Protein AF-A0A3B8LZX6-F1 (afdb_monomer_lite)

Secondary structure (DSSP, 8-state):
-EES--HHHHHHHHHH-S---EEPPTTSGGGPPPTT----HHHHTT--HHHHHHHHHHHHHHHHHH-STT-TT-PPP-EEEE-TTTHHHHHHHHHH-GGG-SEEEE--S-S-HHHHTTSGGG--S-PPTTHHHH--HHHHHHHTTTPEE-

pLDDT: mean 83.07, std 13.9, range [46.47, 97.31]

Foldseek 3Di:
DEEADPPVQVVVCVVVDVDDDYDDFACDDPNPDDPPDDPCVCVVVVRFSLNSSLVSVLVVLVVVQCPDVPDPDGGDADAYHYEQVCLSSRLSNLLVCVVSHPEYEREYNDPWVVVVVVPVVRDPGDDRPCCNVPDISVRSCVSSPRYHYD

Sequence (150 aa):
LVVGRSAKLISRALKECRKVVAVSPRGTGETKPGAGVLNNWGWFVGRPLAGQRAWDIARTAEWARSGSQERKRAEIPVKIYADRDHWEAALLAAAMKPELFSGGEIRLGVASWKDLLKKPEDVGPAAGPGVFEQLDVPHLSRMAGNVRVV

Structure (mmCIF, N/CA/C/O backbone):
data_AF-A0A3B8LZX6-F1
#
_entry.id   AF-A0A3B8LZX6-F1
#
loop_
_atom_site.group_PDB
_atom_site.id
_atom_site.type_symbol
_atom_site.label_atom_id
_atom_site.label_alt_id
_atom_site.label_comp_id
_atom_site.label_asym_id
_atom_site.label_entity_id
_atom_site.label_seq_id
_atom_site.pdbx_PDB_ins_code
_atom_site.Cartn_x
_atom_site.Cartn_y
_atom_site.Cartn_z
_atom_site.occupancy
_atom_site.B_iso_or_equiv
_atom_site.auth_seq_id
_atom_site.auth_comp_id
_atom_site.auth_asym_id
_atom_site.auth_atom_id
_atom_site.pdbx_PDB_model_num
ATOM 1 N N . LEU A 1 1 ? -5.683 3.430 7.392 1.00 94.56 1 LEU A N 1
ATOM 2 C CA . LEU A 1 1 ? -4.614 4.033 6.579 1.00 94.56 1 LEU A CA 1
ATOM 3 C C . LEU A 1 1 ? -5.015 3.933 5.114 1.00 94.56 1 LEU A C 1
ATOM 5 O O . LEU A 1 1 ? -5.343 2.841 4.671 1.00 94.56 1 LEU A O 1
ATOM 9 N N . VAL A 1 2 ? -5.041 5.047 4.392 1.00 95.94 2 VAL A N 1
ATOM 10 C CA . VAL A 1 2 ? -5.229 5.070 2.936 1.00 95.94 2 VAL A CA 1
ATOM 11 C C . VAL A 1 2 ? -3.903 5.490 2.318 1.00 95.94 2 VAL A C 1
ATOM 13 O O . VAL A 1 2 ? -3.364 6.526 2.696 1.00 95.94 2 VAL A O 1
ATOM 16 N N . VAL A 1 3 ? -3.358 4.686 1.413 1.00 94.00 3 VAL A N 1
ATOM 17 C CA . VAL A 1 3 ? -2.125 5.007 0.692 1.00 94.00 3 VAL A CA 1
ATOM 18 C C . VAL A 1 3 ? -2.499 5.777 -0.571 1.00 94.00 3 VAL A C 1
ATOM 20 O O . VAL A 1 3 ? -3.232 5.279 -1.422 1.00 94.00 3 VAL A O 1
ATOM 23 N N . GLY A 1 4 ? -2.026 7.013 -0.662 1.00 89.06 4 GLY A N 1
ATOM 24 C CA . GLY A 1 4 ? -2.433 8.006 -1.647 1.00 89.06 4 GLY A CA 1
ATOM 25 C C . GLY A 1 4 ? -3.574 8.901 -1.175 1.00 89.06 4 GLY A C 1
ATOM 26 O O . GLY A 1 4 ? -3.878 9.013 0.013 1.00 89.06 4 GLY A O 1
ATOM 27 N N . ARG A 1 5 ? -4.212 9.568 -2.144 1.00 85.31 5 ARG A N 1
ATOM 28 C CA . ARG A 1 5 ? -5.269 10.576 -1.921 1.00 85.31 5 ARG A CA 1
ATOM 29 C C . ARG A 1 5 ? -6.575 10.252 -2.654 1.00 85.31 5 ARG A C 1
ATOM 31 O O . ARG A 1 5 ? -7.349 11.145 -2.982 1.00 85.31 5 ARG A O 1
ATOM 38 N N . SER A 1 6 ? -6.824 8.971 -2.924 1.00 89.38 6 SER A N 1
ATOM 39 C CA . SER A 1 6 ? -8.033 8.506 -3.610 1.00 89.38 6 SER A CA 1
ATOM 40 C C . SER A 1 6 ? -9.278 8.817 -2.773 1.00 89.38 6 SER A C 1
ATOM 42 O O . SER A 1 6 ? -9.541 8.158 -1.764 1.00 89.38 6 SER A O 1
ATOM 44 N N . ALA A 1 7 ? -10.062 9.819 -3.191 1.00 90.25 7 ALA A N 1
ATOM 45 C CA . ALA A 1 7 ? -11.280 10.235 -2.491 1.00 90.25 7 ALA A CA 1
ATOM 46 C C . ALA A 1 7 ? -12.244 9.056 -2.290 1.00 90.25 7 ALA A C 1
ATOM 48 O O . ALA A 1 7 ? -12.795 8.875 -1.208 1.00 90.25 7 ALA A O 1
ATOM 49 N N . LYS A 1 8 ? -12.359 8.180 -3.296 1.00 92.44 8 LYS A N 1
ATOM 50 C CA . LYS A 1 8 ? -13.168 6.958 -3.230 1.00 92.44 8 LYS A CA 1
ATOM 51 C C . LYS A 1 8 ? -12.709 6.015 -2.114 1.00 92.44 8 LYS A C 1
ATOM 53 O O . LYS A 1 8 ? -13.550 5.494 -1.379 1.00 92.44 8 LYS A O 1
ATOM 58 N N . LEU A 1 9 ? -11.399 5.789 -1.975 1.00 92.19 9 LEU A N 1
ATOM 59 C CA . LEU A 1 9 ? -10.858 4.949 -0.902 1.00 92.19 9 LEU A CA 1
ATOM 60 C C . LEU A 1 9 ? -11.018 5.602 0.469 1.00 92.19 9 LEU A C 1
ATOM 62 O O . LEU A 1 9 ? -11.372 4.910 1.419 1.00 92.19 9 LEU A O 1
ATOM 66 N N . ILE A 1 10 ? -10.822 6.918 0.569 1.00 93.56 10 ILE A N 1
ATOM 67 C CA . ILE A 1 10 ? -11.036 7.671 1.811 1.00 93.56 10 ILE A CA 1
ATOM 68 C C . ILE A 1 10 ? -12.494 7.551 2.259 1.00 93.56 10 ILE A C 1
ATOM 70 O O . ILE A 1 10 ? -12.752 7.144 3.391 1.00 93.56 10 ILE A O 1
ATOM 74 N N . SER A 1 11 ? -13.452 7.818 1.366 1.00 93.81 11 SER A N 1
ATOM 75 C CA . SER A 1 11 ? -14.881 7.686 1.664 1.00 93.81 11 SER A CA 1
ATOM 76 C C . SER A 1 11 ? -15.256 6.264 2.066 1.00 93.81 11 SER A C 1
ATOM 78 O O . SER A 1 11 ? -16.065 6.082 2.970 1.00 93.81 11 SER A O 1
ATOM 80 N N . ARG A 1 12 ? -14.673 5.240 1.431 1.00 91.31 12 ARG A N 1
ATOM 81 C CA . ARG A 1 12 ? -14.891 3.846 1.831 1.00 91.31 12 ARG A CA 1
ATOM 82 C C . ARG A 1 12 ? -14.318 3.560 3.217 1.00 91.31 12 ARG A C 1
ATOM 84 O O . ARG A 1 12 ? -15.026 3.010 4.052 1.00 91.31 12 ARG A O 1
ATOM 91 N N . ALA A 1 13 ? -13.074 3.952 3.474 1.00 93.31 13 ALA A N 1
ATOM 92 C CA . ALA A 1 13 ? -12.421 3.730 4.757 1.00 93.31 13 ALA A CA 1
ATOM 93 C C . ALA A 1 13 ? -13.183 4.412 5.906 1.00 93.31 13 ALA A C 1
ATOM 95 O O . ALA A 1 13 ? -13.325 3.816 6.968 1.00 93.31 13 ALA A O 1
ATOM 96 N N . LEU A 1 14 ? -13.748 5.604 5.683 1.00 94.56 14 LEU A N 1
ATOM 97 C CA . LEU A 1 14 ? -14.581 6.309 6.668 1.00 94.56 14 LEU A CA 1
ATOM 98 C C . LEU A 1 14 ? -15.886 5.574 7.020 1.00 94.56 14 LEU A C 1
ATOM 100 O O . LEU A 1 14 ? -16.403 5.775 8.113 1.00 94.56 14 LEU A O 1
ATOM 104 N N . LYS A 1 15 ? -16.410 4.702 6.147 1.00 94.00 15 LYS A N 1
ATOM 105 C CA . LYS A 1 15 ? -17.590 3.873 6.466 1.00 94.00 15 LYS A CA 1
ATOM 106 C C . LYS A 1 15 ? -17.272 2.751 7.455 1.00 94.00 15 LYS A C 1
ATOM 108 O O . LYS A 1 15 ? -18.163 2.287 8.155 1.00 94.00 15 LYS A O 1
ATOM 113 N N . GLU A 1 16 ? -16.019 2.302 7.502 1.00 91.06 16 GLU A N 1
ATOM 114 C CA . GLU A 1 16 ? -15.588 1.148 8.300 1.00 91.06 16 GLU A CA 1
ATOM 115 C C . GLU A 1 16 ? -14.666 1.521 9.472 1.00 91.06 16 GLU A C 1
ATOM 117 O O . GLU A 1 16 ? -14.340 0.670 10.303 1.00 91.06 16 GLU A O 1
ATOM 122 N N . CYS A 1 17 ? -14.172 2.759 9.521 1.00 91.88 17 CYS A N 1
ATOM 123 C CA . CYS A 1 17 ? -13.153 3.202 10.467 1.00 91.88 17 CYS A CA 1
ATOM 124 C C . CYS A 1 17 ? -13.517 4.551 11.090 1.00 91.88 17 CYS A C 1
ATOM 126 O O . CYS A 1 17 ? -14.007 5.453 10.422 1.00 91.88 17 CYS A O 1
ATOM 128 N N . ARG A 1 18 ? -13.176 4.726 12.374 1.00 87.50 18 ARG A N 1
ATOM 129 C CA . ARG A 1 18 ? -13.423 5.982 13.108 1.00 87.50 18 ARG A CA 1
ATOM 130 C C . ARG A 1 18 ? -12.550 7.149 12.640 1.00 87.50 18 ARG A C 1
ATOM 132 O O . ARG A 1 18 ? -12.915 8.301 12.832 1.00 87.50 18 ARG A O 1
ATOM 139 N N . LYS A 1 19 ? -11.361 6.853 12.112 1.00 91.38 19 LYS A N 1
ATOM 140 C CA . LYS A 1 19 ? -10.378 7.835 11.643 1.00 91.38 19 LYS A CA 1
ATOM 141 C C . LYS A 1 19 ? -9.711 7.318 10.379 1.00 91.38 19 LYS A C 1
ATOM 143 O O . LYS A 1 19 ? -9.470 6.116 10.248 1.00 91.38 19 LYS A O 1
ATOM 148 N N . VAL A 1 20 ? -9.365 8.238 9.486 1.00 93.69 20 VAL A N 1
ATOM 149 C CA . VAL A 1 20 ? -8.585 7.947 8.285 1.00 93.69 20 VAL A CA 1
ATOM 150 C C . VAL A 1 20 ? -7.334 8.807 8.285 1.00 93.69 20 VAL A C 1
ATOM 152 O O . VAL A 1 20 ? -7.395 10.017 8.462 1.00 93.69 20 VAL A O 1
ATOM 155 N N . VAL A 1 21 ? -6.201 8.146 8.075 1.00 93.38 21 VAL A N 1
ATOM 156 C CA . VAL A 1 21 ? -4.909 8.775 7.808 1.00 93.38 21 VAL A CA 1
ATOM 157 C C . VAL A 1 21 ? -4.584 8.469 6.355 1.00 93.38 21 VAL A C 1
ATOM 159 O O . VAL A 1 21 ? -4.470 7.291 6.002 1.00 93.38 21 VAL A O 1
ATOM 162 N N . ALA A 1 22 ? -4.502 9.511 5.530 1.00 92.88 22 ALA A N 1
ATOM 163 C CA . ALA A 1 22 ? -4.052 9.420 4.148 1.00 92.88 22 ALA A CA 1
ATOM 164 C C . ALA A 1 22 ? -2.541 9.674 4.105 1.00 92.88 22 ALA A C 1
ATOM 166 O O . ALA A 1 22 ? -2.079 10.697 4.605 1.00 92.88 22 ALA A O 1
ATOM 167 N N . VAL A 1 23 ? -1.776 8.745 3.535 1.00 91.25 23 VAL A N 1
ATOM 168 C CA . VAL A 1 23 ? -0.316 8.845 3.428 1.00 91.25 23 VAL A CA 1
ATOM 169 C C . VAL A 1 23 ? 0.080 8.930 1.964 1.00 91.25 23 VAL A C 1
ATOM 171 O O . VAL A 1 23 ? -0.292 8.069 1.175 1.00 91.25 23 VAL A O 1
ATOM 174 N N . SER A 1 24 ? 0.839 9.955 1.583 1.00 88.75 24 SER A N 1
ATOM 175 C CA . SER A 1 24 ? 1.446 10.018 0.249 1.00 88.75 24 SER A CA 1
ATOM 176 C C . SER A 1 24 ? 2.827 9.366 0.319 1.00 88.75 24 SER A C 1
ATOM 178 O O . SER A 1 24 ? 3.670 9.865 1.065 1.00 88.75 24 SER A O 1
ATOM 180 N N . PRO A 1 25 ? 3.089 8.262 -0.406 1.00 85.19 25 PRO A N 1
ATOM 181 C CA . PRO A 1 25 ? 4.419 7.663 -0.428 1.00 85.19 25 PRO A CA 1
ATOM 182 C C . PRO A 1 25 ? 5.469 8.662 -0.920 1.00 85.19 25 PRO A C 1
ATOM 184 O O . PRO A 1 25 ? 5.177 9.486 -1.793 1.00 85.19 25 PRO A O 1
ATOM 187 N N . ARG A 1 26 ? 6.708 8.564 -0.426 1.00 86.88 26 ARG A N 1
ATOM 188 C CA . ARG A 1 26 ? 7.798 9.437 -0.883 1.00 86.88 26 ARG A CA 1
ATOM 189 C C . ARG A 1 26 ? 7.952 9.451 -2.409 1.00 86.88 26 ARG A C 1
ATOM 191 O O . ARG A 1 26 ? 7.757 8.437 -3.092 1.00 86.88 26 ARG A O 1
ATOM 198 N N . GLY A 1 27 ? 8.322 10.602 -2.960 1.00 82.81 27 GLY A N 1
ATOM 199 C CA . GLY A 1 27 ? 8.397 10.805 -4.406 1.00 82.81 27 GLY A CA 1
ATOM 200 C C . GLY A 1 27 ? 7.028 10.985 -5.069 1.00 82.81 27 GLY A C 1
ATOM 201 O O . GLY A 1 27 ? 6.930 10.851 -6.286 1.00 82.81 27 GLY A O 1
ATOM 202 N N . THR A 1 28 ? 5.971 11.244 -4.293 1.00 83.06 28 THR A N 1
ATOM 203 C CA . THR A 1 28 ? 4.617 11.531 -4.793 1.00 83.06 28 THR A CA 1
ATOM 204 C C . THR A 1 28 ? 4.029 12.750 -4.082 1.00 83.06 28 THR A C 1
ATOM 206 O O . THR A 1 28 ? 4.461 13.109 -2.982 1.00 83.06 28 THR A O 1
ATOM 209 N N . GLY A 1 29 ? 3.041 13.397 -4.711 1.00 84.19 29 GLY A N 1
ATOM 210 C CA . GLY A 1 29 ? 2.381 14.578 -4.150 1.00 84.19 29 GLY A CA 1
ATOM 211 C C . GLY A 1 29 ? 3.377 15.691 -3.817 1.00 84.19 29 GLY A C 1
ATOM 212 O O . GLY A 1 29 ? 4.146 16.101 -4.679 1.00 84.19 29 GLY A O 1
ATOM 213 N N . GLU A 1 30 ? 3.369 16.136 -2.562 1.00 82.62 30 GLU A N 1
ATOM 214 C CA . GLU A 1 30 ? 4.261 17.177 -2.028 1.00 82.62 30 GLU A CA 1
ATOM 215 C C . GLU A 1 30 ? 5.748 16.793 -2.079 1.00 82.62 30 GLU A C 1
ATOM 217 O O . GLU A 1 30 ? 6.608 17.650 -2.231 1.00 82.62 30 GLU A O 1
ATOM 222 N N . THR A 1 31 ? 6.062 15.495 -2.022 1.00 82.94 31 THR A N 1
ATOM 223 C CA . THR A 1 31 ? 7.450 14.994 -2.059 1.00 82.94 31 THR A CA 1
ATOM 224 C C . THR A 1 31 ? 7.903 14.603 -3.465 1.00 82.94 31 THR A C 1
ATOM 226 O O . THR A 1 31 ? 8.927 13.934 -3.628 1.00 82.94 31 THR A O 1
ATOM 229 N N . LYS A 1 32 ? 7.120 14.943 -4.496 1.00 83.50 32 LYS A N 1
ATOM 230 C CA . LYS A 1 32 ? 7.461 14.622 -5.882 1.00 83.50 32 LYS A CA 1
ATOM 231 C C . LYS A 1 32 ? 8.702 15.430 -6.297 1.00 83.50 32 LYS A C 1
ATOM 233 O O . LYS A 1 32 ? 8.693 16.650 -6.147 1.00 83.50 32 LYS A O 1
ATOM 238 N N . PRO A 1 33 ? 9.752 14.784 -6.833 1.00 76.31 33 PRO A N 1
ATOM 239 C CA . PRO A 1 33 ? 10.914 15.508 -7.327 1.00 76.31 33 PRO A CA 1
ATOM 240 C C . PRO A 1 33 ? 10.539 16.417 -8.506 1.00 76.31 33 PRO A C 1
ATOM 242 O O . PRO A 1 33 ? 9.594 16.136 -9.252 1.00 76.31 33 PRO A O 1
ATOM 245 N N . GLY A 1 34 ? 11.304 17.498 -8.679 1.00 77.38 34 GLY A N 1
ATOM 246 C CA . GLY A 1 34 ? 11.197 18.371 -9.846 1.00 77.38 34 GLY A CA 1
ATOM 247 C C . GLY A 1 34 ? 11.460 17.620 -11.156 1.00 77.38 34 GLY A C 1
ATOM 248 O O . GLY A 1 34 ? 12.085 16.555 -11.171 1.00 77.38 34 GLY A O 1
ATOM 249 N N . ALA A 1 35 ? 10.974 18.174 -12.268 1.00 71.62 35 ALA A N 1
ATOM 250 C CA . ALA A 1 35 ? 11.212 17.602 -13.590 1.00 71.62 35 ALA A CA 1
ATOM 251 C C . ALA A 1 35 ? 12.723 17.476 -13.868 1.00 71.62 35 ALA A C 1
ATOM 253 O O . ALA A 1 35 ? 13.489 18.386 -13.566 1.00 71.62 35 ALA A O 1
ATOM 254 N N . GLY A 1 36 ? 13.149 16.337 -14.425 1.00 61.59 36 GLY A N 1
ATOM 255 C CA . GLY A 1 36 ? 14.554 16.073 -14.764 1.00 61.59 36 GLY A CA 1
ATOM 256 C C . GLY A 1 36 ? 15.436 15.561 -13.617 1.00 61.59 36 GLY A C 1
ATOM 257 O O . GLY A 1 36 ? 16.599 15.244 -13.853 1.00 61.59 36 GLY A O 1
ATOM 258 N N . VAL A 1 37 ? 14.916 15.422 -12.391 1.00 66.06 37 VAL A N 1
ATOM 259 C CA . VAL A 1 37 ? 15.684 14.867 -11.264 1.00 66.06 37 VAL A CA 1
ATOM 260 C C . VAL A 1 37 ? 15.581 13.339 -11.244 1.00 66.06 37 VAL A C 1
ATOM 262 O O . VAL A 1 37 ? 14.508 12.773 -11.024 1.00 66.06 37 VAL A O 1
ATOM 265 N N . LEU A 1 38 ? 16.715 12.657 -11.431 1.00 58.25 38 LEU A N 1
ATOM 266 C CA . LEU A 1 38 ? 16.818 11.200 -11.300 1.00 58.25 38 LEU A CA 1
ATOM 267 C C . LEU A 1 38 ? 16.667 10.781 -9.829 1.00 58.25 38 LEU A C 1
ATOM 269 O O . LEU A 1 38 ? 17.533 11.048 -8.997 1.00 58.25 38 LEU A O 1
ATOM 273 N N . ASN A 1 39 ? 15.585 10.073 -9.501 1.00 64.12 39 ASN A N 1
ATOM 274 C CA . ASN A 1 39 ? 15.282 9.627 -8.135 1.00 64.12 39 ASN A CA 1
ATOM 275 C C . ASN A 1 39 ? 15.837 8.218 -7.829 1.00 64.12 39 ASN A C 1
ATOM 277 O O . ASN A 1 39 ? 15.148 7.374 -7.258 1.00 64.12 39 ASN A O 1
ATOM 281 N N . ASN A 1 40 ? 17.085 7.962 -8.240 1.00 71.12 40 ASN A N 1
ATOM 282 C CA . ASN A 1 40 ? 17.718 6.635 -8.179 1.00 71.12 40 ASN A CA 1
ATOM 283 C C . ASN A 1 40 ? 18.812 6.521 -7.108 1.00 71.12 40 ASN A C 1
ATOM 285 O O . ASN A 1 40 ? 19.348 5.437 -6.895 1.00 71.12 40 ASN A O 1
ATOM 289 N N . TRP A 1 41 ? 19.114 7.606 -6.386 1.00 73.50 41 TRP A N 1
ATOM 290 C CA . TRP A 1 41 ? 20.117 7.606 -5.314 1.00 73.50 41 TRP A CA 1
ATOM 291 C C . TRP A 1 41 ? 19.887 6.510 -4.281 1.00 73.50 41 TRP A C 1
ATOM 293 O O . TRP A 1 41 ? 20.829 5.826 -3.896 1.00 73.50 41 TRP A O 1
ATOM 303 N N . GLY A 1 42 ? 18.627 6.294 -3.893 1.00 76.81 42 GLY A N 1
ATOM 304 C CA . GLY A 1 42 ? 18.251 5.207 -2.996 1.00 76.81 42 GLY A CA 1
ATOM 305 C C . GLY A 1 42 ? 18.718 3.843 -3.499 1.00 76.81 42 GLY A C 1
ATOM 306 O O . GLY A 1 42 ? 19.263 3.064 -2.727 1.00 76.81 42 GLY A O 1
ATOM 307 N N . TRP A 1 43 ? 18.566 3.571 -4.794 1.00 78.06 43 TRP A N 1
ATOM 308 C CA . TRP A 1 43 ? 18.999 2.308 -5.386 1.00 78.06 43 TRP A CA 1
ATOM 309 C C . TRP A 1 43 ? 20.518 2.127 -5.298 1.00 78.06 43 TRP A C 1
ATOM 311 O O . TRP A 1 43 ? 20.967 1.078 -4.844 1.00 78.06 43 TRP A O 1
ATOM 321 N N . PHE A 1 44 ? 21.302 3.165 -5.617 1.00 78.19 44 PHE A N 1
ATOM 322 C CA . PHE A 1 44 ? 22.770 3.104 -5.546 1.00 78.19 44 PHE A CA 1
ATOM 323 C C . PHE A 1 44 ? 23.305 2.814 -4.138 1.00 78.19 44 PHE A C 1
ATOM 325 O O . PHE A 1 44 ? 24.358 2.201 -4.001 1.00 78.19 44 PHE A O 1
ATOM 332 N N . VAL A 1 45 ? 22.574 3.204 -3.091 1.00 82.12 45 VAL A N 1
ATOM 333 C CA . VAL A 1 45 ? 22.939 2.923 -1.690 1.00 82.12 45 VAL A CA 1
ATOM 334 C C . VAL A 1 45 ? 22.237 1.683 -1.116 1.00 82.12 45 VAL A C 1
ATOM 336 O O . VAL A 1 45 ? 22.149 1.526 0.103 1.00 82.12 45 VAL A O 1
ATOM 339 N N . GLY A 1 46 ? 21.687 0.812 -1.970 1.00 81.88 46 GLY A N 1
ATOM 340 C CA . GLY A 1 46 ? 21.037 -0.438 -1.554 1.00 81.88 46 GLY A CA 1
ATOM 341 C C . GLY A 1 46 ? 19.667 -0.259 -0.887 1.00 81.88 46 GLY A C 1
ATOM 342 O O . GLY A 1 46 ? 19.189 -1.146 -0.186 1.00 81.88 46 GLY A O 1
ATOM 343 N N . ARG A 1 47 ? 19.017 0.892 -1.076 1.00 83.25 47 ARG A N 1
ATOM 344 C CA . ARG A 1 47 ? 17.696 1.234 -0.527 1.00 83.25 47 ARG A CA 1
ATOM 345 C C . ARG A 1 47 ? 16.740 1.607 -1.664 1.00 83.25 47 ARG A C 1
ATOM 347 O O . ARG A 1 47 ? 16.464 2.791 -1.854 1.00 83.25 47 ARG A O 1
ATOM 354 N N . PRO A 1 48 ? 16.225 0.652 -2.451 1.00 81.88 48 PRO A N 1
ATOM 355 C CA . PRO A 1 48 ? 15.344 0.962 -3.577 1.00 81.88 48 PRO A CA 1
ATOM 356 C C . PRO A 1 48 ? 14.077 1.709 -3.130 1.00 81.88 48 PRO A C 1
ATOM 358 O O . PRO A 1 48 ? 13.571 1.515 -2.021 1.00 81.88 48 PRO A O 1
ATOM 361 N N . LEU A 1 49 ? 13.549 2.564 -4.012 1.00 81.62 49 LEU A N 1
ATOM 362 C CA . LEU A 1 49 ? 12.418 3.451 -3.718 1.00 81.62 49 LEU A CA 1
ATOM 363 C C . LEU A 1 49 ? 11.176 2.687 -3.233 1.00 81.62 49 LEU A C 1
ATOM 365 O O . LEU A 1 49 ? 10.513 3.141 -2.301 1.00 81.62 49 LEU A O 1
ATOM 369 N N . ALA A 1 50 ? 10.888 1.523 -3.820 1.00 81.25 50 ALA A N 1
ATOM 370 C CA . ALA A 1 50 ? 9.770 0.668 -3.423 1.00 81.25 50 ALA A CA 1
ATOM 371 C C . ALA A 1 50 ? 9.856 0.251 -1.941 1.00 81.25 50 ALA A C 1
ATOM 373 O O . ALA A 1 50 ? 8.897 0.429 -1.188 1.00 81.25 50 ALA A O 1
ATOM 374 N N . GLY A 1 51 ? 11.036 -0.194 -1.491 1.00 85.31 51 GLY A N 1
ATOM 375 C CA . GLY A 1 51 ? 11.279 -0.550 -0.090 1.00 85.31 51 GLY A CA 1
ATOM 376 C C . GLY A 1 51 ? 11.174 0.652 0.851 1.00 85.31 51 GLY A C 1
ATOM 377 O O . GLY A 1 51 ? 10.579 0.558 1.922 1.00 85.31 51 GLY A O 1
ATOM 378 N N . GLN A 1 52 ? 11.675 1.818 0.433 1.00 88.50 52 GLN A N 1
ATOM 379 C CA . GLN A 1 52 ? 11.542 3.042 1.224 1.00 88.50 52 GLN A CA 1
ATOM 380 C C . GLN A 1 52 ? 10.074 3.487 1.381 1.00 88.50 52 GLN A C 1
ATOM 382 O O . GLN A 1 52 ? 9.660 3.868 2.472 1.00 88.50 52 GLN A O 1
ATOM 387 N N . ARG A 1 53 ? 9.268 3.408 0.313 1.00 90.00 53 ARG A N 1
ATOM 388 C CA . ARG A 1 53 ? 7.829 3.722 0.354 1.00 90.00 53 ARG A CA 1
ATOM 389 C C . ARG A 1 53 ? 7.055 2.755 1.249 1.00 90.00 53 ARG A C 1
ATOM 391 O O . ARG A 1 53 ? 6.196 3.189 2.012 1.00 90.00 53 ARG A O 1
ATOM 398 N N . ALA A 1 54 ? 7.370 1.462 1.178 1.00 92.19 54 ALA A N 1
ATOM 399 C CA . ALA A 1 54 ? 6.796 0.456 2.067 1.00 92.19 54 ALA A CA 1
ATOM 400 C C . ALA A 1 54 ? 7.123 0.754 3.541 1.00 92.19 54 ALA A C 1
ATOM 402 O O . ALA A 1 54 ? 6.256 0.660 4.413 1.00 92.19 54 ALA A O 1
ATOM 403 N N . TRP A 1 55 ? 8.357 1.187 3.812 1.00 92.88 55 TRP A N 1
ATOM 404 C CA . TRP A 1 55 ? 8.789 1.587 5.148 1.00 92.88 55 TRP A CA 1
ATOM 405 C C . TRP A 1 55 ? 8.024 2.803 5.683 1.00 92.88 55 TRP A C 1
ATOM 407 O O . TRP A 1 55 ? 7.602 2.789 6.838 1.00 92.88 55 TRP A O 1
ATOM 417 N N . ASP A 1 56 ? 7.782 3.824 4.854 1.00 92.94 56 ASP A N 1
ATOM 418 C CA . ASP A 1 56 ? 6.980 4.996 5.245 1.00 92.94 56 ASP A CA 1
ATOM 419 C C . ASP A 1 56 ? 5.563 4.597 5.674 1.00 92.94 56 ASP A C 1
ATOM 421 O O . ASP A 1 56 ? 5.045 5.061 6.695 1.00 92.94 56 ASP A O 1
ATOM 425 N N . ILE A 1 57 ? 4.940 3.694 4.913 1.00 95.56 57 ILE A N 1
ATOM 426 C CA . ILE A 1 57 ? 3.596 3.175 5.185 1.00 95.56 57 ILE A CA 1
ATOM 427 C C . ILE A 1 57 ? 3.577 2.400 6.506 1.00 95.56 57 ILE A C 1
ATOM 429 O O . ILE A 1 57 ? 2.715 2.654 7.349 1.00 95.56 57 ILE A O 1
ATOM 433 N N . ALA A 1 58 ? 4.542 1.500 6.715 1.00 95.38 58 ALA A N 1
ATOM 434 C CA . ALA A 1 58 ? 4.660 0.725 7.946 1.00 95.38 58 ALA A CA 1
ATOM 435 C C . ALA A 1 58 ? 4.893 1.625 9.171 1.00 95.38 58 ALA A C 1
ATOM 437 O O . ALA A 1 58 ? 4.200 1.483 10.177 1.00 95.38 58 ALA A O 1
ATOM 438 N N . ARG A 1 59 ? 5.786 2.620 9.075 1.00 94.44 59 ARG A N 1
ATOM 439 C CA . ARG A 1 59 ? 6.009 3.605 10.148 1.00 94.44 59 ARG A CA 1
ATOM 440 C C . ARG A 1 59 ? 4.770 4.439 10.450 1.00 94.44 59 ARG A C 1
ATOM 442 O O . ARG A 1 59 ? 4.468 4.686 11.615 1.00 94.44 59 ARG A O 1
ATOM 449 N N . THR A 1 60 ? 4.016 4.831 9.425 1.00 93.88 60 THR A N 1
ATOM 450 C CA . THR A 1 60 ? 2.751 5.552 9.626 1.00 93.88 60 THR A CA 1
ATOM 451 C C . THR A 1 60 ? 1.715 4.666 10.323 1.00 93.88 60 THR A C 1
ATOM 453 O O . THR A 1 60 ? 0.966 5.145 11.172 1.00 93.88 60 THR A O 1
ATOM 456 N N . ALA A 1 61 ? 1.675 3.368 10.003 1.00 94.19 61 ALA A N 1
ATOM 457 C CA . ALA A 1 61 ? 0.808 2.413 10.685 1.00 94.19 61 ALA A CA 1
ATOM 458 C C . ALA A 1 61 ? 1.222 2.206 12.151 1.00 94.19 61 ALA A C 1
ATOM 460 O O . ALA A 1 61 ? 0.357 2.255 13.017 1.00 94.19 61 ALA A O 1
ATOM 461 N N . GLU A 1 62 ? 2.517 2.059 12.450 1.00 93.00 62 GLU A N 1
ATOM 462 C CA . GLU A 1 62 ? 3.035 1.998 13.828 1.00 93.00 62 GLU A CA 1
ATOM 463 C C . GLU A 1 62 ? 2.634 3.233 14.642 1.00 93.00 62 GLU A C 1
ATOM 465 O O . GLU A 1 62 ? 2.100 3.102 15.743 1.00 93.00 62 GLU A O 1
ATOM 470 N N . TRP A 1 63 ? 2.821 4.427 14.075 1.00 90.69 63 TRP A N 1
ATOM 471 C CA . TRP A 1 63 ? 2.398 5.682 14.697 1.00 90.69 63 TRP A CA 1
ATOM 472 C C . TRP A 1 63 ? 0.878 5.741 14.914 1.00 90.69 63 TRP A C 1
ATOM 474 O O . TRP A 1 63 ? 0.404 6.176 15.961 1.00 90.69 63 TRP A O 1
ATOM 484 N N . ALA A 1 64 ? 0.091 5.261 13.949 1.00 89.62 64 ALA A N 1
ATOM 485 C CA . ALA A 1 64 ? -1.360 5.205 14.090 1.00 89.62 64 ALA A CA 1
ATOM 486 C C . ALA A 1 64 ? -1.810 4.194 15.164 1.00 89.62 64 ALA A C 1
ATOM 488 O O . ALA A 1 64 ? -2.814 4.440 15.836 1.00 89.62 64 ALA A O 1
ATOM 489 N N . ARG A 1 65 ? -1.082 3.079 15.336 1.00 87.19 65 ARG A N 1
ATOM 490 C CA . ARG A 1 65 ? -1.345 2.052 16.361 1.00 87.19 65 ARG A CA 1
ATOM 491 C C . ARG A 1 65 ? -1.027 2.534 17.768 1.00 87.19 65 ARG A C 1
ATOM 493 O O . ARG A 1 65 ? -1.785 2.211 18.683 1.00 87.19 65 ARG A O 1
ATOM 500 N N . SER A 1 66 ? 0.076 3.269 17.937 1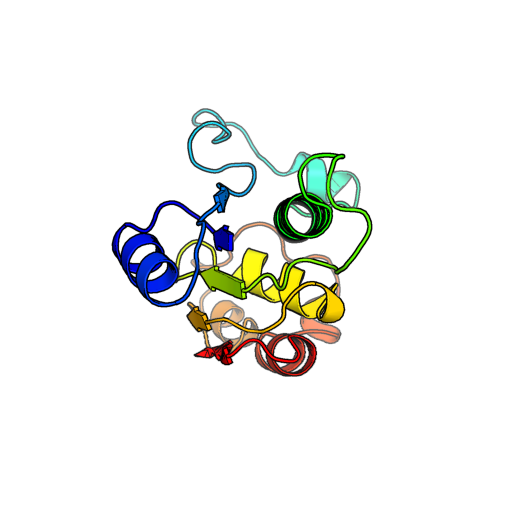.00 81.75 66 SER A N 1
ATOM 501 C CA . SER A 1 66 ? 0.538 3.720 19.254 1.00 81.75 66 SER A CA 1
ATOM 502 C C . SER A 1 66 ? -0.382 4.768 19.880 1.00 81.75 66 SER A C 1
ATOM 504 O O . SER A 1 66 ? -0.419 4.881 21.103 1.00 81.75 66 SER A O 1
ATOM 506 N N . GLY A 1 67 ? -1.177 5.471 19.065 1.00 66.81 67 GLY A N 1
ATOM 507 C CA . GLY A 1 67 ? -2.075 6.524 19.526 1.00 66.81 67 GLY A CA 1
ATOM 508 C C . GLY A 1 67 ? -1.313 7.708 20.133 1.00 66.81 67 GLY A C 1
ATOM 509 O O . GLY A 1 67 ? -0.156 7.613 20.536 1.00 66.81 67 GLY A O 1
ATOM 510 N N . SER A 1 68 ? -1.958 8.871 20.214 1.00 54.81 68 SER A N 1
ATOM 511 C CA . SER A 1 68 ? -1.456 9.952 21.068 1.00 54.81 68 SER A CA 1
ATOM 512 C C . SER A 1 68 ? -1.219 9.394 22.478 1.00 54.81 68 SER A C 1
ATOM 514 O O . SER A 1 68 ? -2.041 8.610 22.949 1.00 54.81 68 SER A O 1
ATOM 516 N N . GLN A 1 69 ? -0.107 9.779 23.114 1.00 54.28 69 GLN A N 1
ATOM 517 C CA . GLN A 1 69 ? 0.516 9.227 24.338 1.00 54.28 69 GLN A CA 1
ATOM 518 C C . GLN A 1 69 ? -0.399 8.853 25.538 1.00 54.28 69 GLN A C 1
ATOM 520 O O . GLN A 1 69 ? 0.075 8.280 26.515 1.00 54.28 69 GLN A O 1
ATOM 525 N N . GLU A 1 70 ? -1.698 9.136 25.497 1.00 54.66 70 GLU A N 1
ATOM 526 C CA . GLU A 1 70 ? -2.654 9.014 26.598 1.00 54.66 70 GLU A CA 1
ATOM 527 C C . GLU A 1 70 ? -3.323 7.635 26.761 1.00 54.66 70 GLU A C 1
ATOM 529 O O . GLU A 1 70 ? -3.929 7.384 27.801 1.00 54.66 70 GLU A O 1
ATOM 534 N N . ARG A 1 71 ? -3.249 6.703 25.797 1.00 51.03 71 ARG A N 1
ATOM 535 C CA . ARG A 1 71 ? -4.000 5.425 25.882 1.00 51.03 71 ARG A CA 1
ATOM 536 C C . ARG A 1 71 ? -3.113 4.184 25.987 1.00 51.03 71 ARG A C 1
ATOM 538 O O . ARG A 1 71 ? -2.961 3.418 25.048 1.00 51.03 71 ARG A O 1
ATOM 545 N N . LYS A 1 72 ? -2.633 3.916 27.203 1.00 53.78 72 LYS A N 1
ATOM 546 C CA . LYS A 1 72 ? -1.848 2.730 27.609 1.00 53.78 72 LYS A CA 1
ATOM 547 C C . LYS A 1 72 ? -2.566 1.356 27.561 1.00 53.78 72 LYS A C 1
ATOM 549 O O . LYS A 1 72 ? -2.099 0.445 28.236 1.00 53.78 72 LYS A O 1
ATOM 554 N N . ARG A 1 73 ? -3.700 1.147 26.867 1.00 54.66 73 ARG A N 1
ATOM 555 C CA . ARG A 1 73 ? -4.523 -0.068 27.132 1.00 54.66 73 ARG A CA 1
ATOM 556 C C . ARG A 1 73 ? -5.035 -0.950 25.990 1.00 54.66 73 ARG A C 1
ATOM 558 O O . ARG A 1 73 ? -5.564 -2.005 26.303 1.00 54.66 73 ARG A O 1
ATOM 565 N 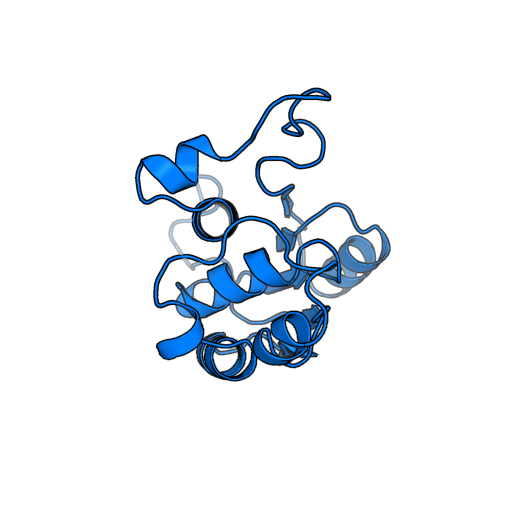N . ALA A 1 74 ? -4.833 -0.630 24.718 1.00 62.97 74 ALA A N 1
ATOM 566 C CA . ALA A 1 74 ? -5.001 -1.602 23.627 1.00 62.97 74 ALA A CA 1
ATOM 567 C C . ALA A 1 74 ? -4.403 -1.017 22.348 1.00 62.97 74 ALA A C 1
ATOM 569 O O . ALA A 1 74 ? -4.646 0.154 22.052 1.00 62.97 74 ALA A O 1
ATOM 570 N N . GLU A 1 75 ? -3.643 -1.809 21.591 1.00 73.12 75 GLU A N 1
ATOM 571 C CA . GLU A 1 75 ? -3.160 -1.382 20.277 1.00 73.12 75 GLU A CA 1
ATOM 572 C C . GLU A 1 75 ? -4.351 -1.093 19.357 1.00 73.12 75 GLU A C 1
ATOM 574 O O . GLU A 1 75 ? -5.280 -1.896 19.244 1.00 73.12 75 GLU A O 1
ATOM 579 N N . ILE A 1 76 ? -4.346 0.071 18.705 1.00 86.00 76 ILE A N 1
ATOM 580 C CA . ILE A 1 76 ? -5.444 0.463 17.818 1.00 86.00 76 ILE A CA 1
ATOM 581 C C . ILE A 1 76 ? -5.377 -0.413 16.558 1.00 86.00 76 ILE A C 1
ATOM 583 O O . ILE A 1 76 ? -4.354 -0.387 15.874 1.00 86.00 76 ILE A O 1
ATOM 587 N N . PRO A 1 77 ? -6.438 -1.158 16.190 1.00 91.19 77 PRO A N 1
ATOM 588 C CA . PRO A 1 77 ? -6.430 -1.935 14.959 1.00 91.19 77 PRO A CA 1
ATOM 589 C C . PRO A 1 77 ? -6.371 -0.997 13.749 1.00 91.19 77 PRO A C 1
ATOM 591 O O . PRO A 1 77 ? -7.215 -0.112 13.579 1.00 91.19 77 PRO A O 1
ATOM 594 N N . VAL A 1 78 ? -5.370 -1.193 12.890 1.00 94.38 78 VAL A N 1
ATOM 595 C CA . VAL A 1 78 ? -5.191 -0.415 11.658 1.00 94.38 78 VAL A CA 1
ATOM 596 C C . VAL A 1 78 ? -5.612 -1.262 10.463 1.00 94.38 78 VAL A C 1
ATOM 598 O O . VAL A 1 78 ? -5.199 -2.411 10.334 1.00 94.38 78 VAL A O 1
ATOM 601 N N . LYS A 1 79 ? -6.442 -0.700 9.580 1.00 96.75 79 LYS A N 1
ATOM 602 C CA . LYS A 1 79 ? -6.721 -1.255 8.245 1.00 96.75 79 LYS A CA 1
ATOM 603 C C . LYS A 1 79 ? -5.937 -0.492 7.176 1.00 96.75 79 LYS A C 1
ATOM 605 O O . LYS A 1 79 ? -5.774 0.724 7.321 1.00 96.75 79 LYS A O 1
ATOM 610 N N . ILE A 1 80 ? -5.500 -1.155 6.107 1.00 97.31 80 ILE A N 1
ATOM 611 C CA . ILE A 1 80 ? -4.809 -0.532 4.962 1.00 97.31 80 ILE A CA 1
ATOM 612 C C . ILE A 1 80 ? -5.674 -0.544 3.698 1.00 97.31 80 ILE A C 1
ATOM 614 O O . ILE A 1 80 ? -6.312 -1.540 3.379 1.00 97.31 80 ILE A O 1
ATOM 618 N N . TYR A 1 81 ? -5.694 0.572 2.972 1.00 96.81 81 TYR A N 1
ATOM 619 C CA . TYR A 1 81 ? -6.387 0.695 1.693 1.00 96.81 81 TYR A CA 1
ATOM 620 C C . TYR A 1 81 ? -5.476 1.326 0.651 1.00 96.81 81 TYR A C 1
ATOM 622 O O . TYR A 1 81 ? -4.891 2.376 0.916 1.00 96.81 81 TYR A O 1
ATOM 630 N N . ALA A 1 82 ? -5.382 0.721 -0.528 1.00 95.69 82 ALA A N 1
ATOM 631 C CA . ALA A 1 82 ? -4.607 1.256 -1.644 1.00 95.69 82 ALA A CA 1
ATOM 632 C C . ALA A 1 82 ? -5.217 0.851 -2.989 1.00 95.69 82 ALA A C 1
ATOM 634 O O . ALA A 1 82 ? -5.880 -0.183 -3.099 1.00 95.69 82 ALA A O 1
ATOM 635 N N . ASP A 1 83 ? -4.986 1.671 -4.009 1.00 89.88 83 ASP A N 1
ATOM 636 C CA . ASP A 1 83 ? -5.352 1.396 -5.395 1.00 89.88 83 ASP A CA 1
ATOM 637 C C . ASP A 1 83 ? -4.155 1.560 -6.343 1.00 89.88 83 ASP A C 1
ATOM 639 O O . ASP A 1 83 ? -3.021 1.778 -5.914 1.00 89.88 83 ASP A O 1
ATOM 643 N N . ARG A 1 84 ? -4.444 1.378 -7.636 1.00 77.06 84 ARG A N 1
ATOM 644 C CA . ARG A 1 84 ? -3.549 1.255 -8.798 1.00 77.06 84 ARG A CA 1
ATOM 645 C C . ARG A 1 84 ? -2.239 2.047 -8.772 1.00 77.06 84 ARG A C 1
ATOM 647 O O . ARG A 1 84 ? -1.242 1.534 -9.260 1.00 77.06 84 ARG A O 1
ATOM 654 N N . ASP A 1 85 ? -2.203 3.248 -8.213 1.00 79.31 85 ASP A N 1
ATOM 655 C CA . ASP A 1 85 ? -0.986 4.071 -8.261 1.00 79.31 85 ASP A CA 1
ATOM 656 C C . ASP A 1 85 ? -0.023 3.780 -7.099 1.00 79.31 85 ASP A C 1
ATOM 658 O O . ASP A 1 85 ? 1.153 4.155 -7.125 1.00 79.31 85 ASP A O 1
ATOM 662 N N . HIS A 1 86 ? -0.512 3.117 -6.049 1.00 87.88 86 HIS A N 1
ATOM 663 C CA . HIS A 1 86 ? 0.226 2.899 -4.805 1.00 87.88 86 HIS A CA 1
ATOM 664 C C . HIS A 1 86 ? 0.109 1.477 -4.244 1.00 87.88 86 HIS A C 1
ATOM 666 O O . HIS A 1 86 ? 0.600 1.218 -3.141 1.00 87.88 86 HIS A O 1
ATOM 672 N N . TRP A 1 87 ? -0.513 0.555 -4.983 1.00 90.75 87 TRP A N 1
ATOM 673 C CA . TRP A 1 87 ? -0.693 -0.835 -4.557 1.00 90.75 87 TRP A CA 1
ATOM 674 C C . TRP A 1 87 ? 0.633 -1.511 -4.221 1.00 90.75 87 TRP A C 1
ATOM 676 O O . TRP A 1 87 ? 0.698 -2.236 -3.238 1.00 90.75 87 TRP A O 1
ATOM 686 N N . GLU A 1 88 ? 1.692 -1.236 -4.985 1.00 89.38 88 GLU A N 1
ATOM 687 C CA . GLU A 1 88 ? 2.988 -1.896 -4.829 1.00 89.38 88 GLU A CA 1
ATOM 688 C C . GLU A 1 88 ? 3.596 -1.594 -3.455 1.00 89.38 88 GLU A C 1
ATOM 690 O O . GLU A 1 88 ? 3.933 -2.497 -2.691 1.00 89.38 88 GLU A O 1
ATOM 695 N N . ALA A 1 89 ? 3.650 -0.310 -3.092 1.00 90.06 89 ALA A N 1
ATOM 696 C CA . ALA A 1 89 ? 4.167 0.130 -1.803 1.00 90.06 89 ALA A CA 1
ATOM 697 C C . ALA A 1 89 ? 3.302 -0.372 -0.637 1.00 90.06 89 ALA A C 1
ATOM 699 O O .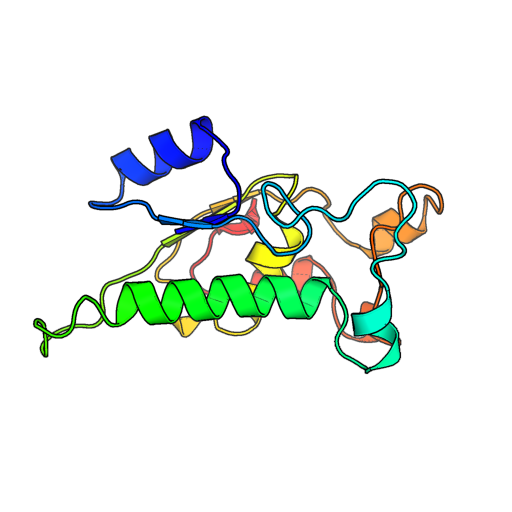 ALA A 1 89 ? 3.830 -0.770 0.400 1.00 90.06 89 ALA A O 1
ATOM 700 N N . ALA A 1 90 ? 1.976 -0.368 -0.806 1.00 94.88 90 ALA A N 1
ATOM 701 C CA . ALA A 1 90 ? 1.048 -0.869 0.201 1.00 94.88 90 ALA A CA 1
ATOM 702 C C . ALA A 1 90 ? 1.192 -2.381 0.414 1.00 94.88 90 ALA A C 1
ATOM 704 O O . ALA A 1 90 ? 1.204 -2.838 1.556 1.00 94.88 90 ALA A O 1
ATOM 705 N N . LEU A 1 91 ? 1.330 -3.144 -0.673 1.00 94.81 91 LEU A N 1
ATOM 706 C CA . LEU A 1 91 ? 1.481 -4.594 -0.641 1.00 94.81 91 LEU A CA 1
ATOM 707 C C . LEU A 1 91 ? 2.810 -4.983 0.001 1.00 94.81 91 LEU A C 1
ATOM 709 O O . LEU A 1 91 ? 2.830 -5.839 0.879 1.00 94.81 91 LEU A O 1
ATOM 713 N N . LEU A 1 92 ? 3.902 -4.313 -0.374 1.00 93.06 92 LEU A N 1
ATOM 714 C CA . LEU A 1 92 ? 5.208 -4.505 0.254 1.00 93.06 92 LEU A CA 1
ATOM 715 C C . LEU A 1 92 ? 5.170 -4.186 1.751 1.00 93.06 92 LEU A C 1
ATOM 717 O O . LEU A 1 92 ? 5.717 -4.945 2.542 1.00 93.06 92 LEU A O 1
ATOM 721 N N . ALA A 1 93 ? 4.500 -3.106 2.163 1.00 95.44 93 ALA A N 1
ATOM 722 C CA . ALA A 1 93 ? 4.361 -2.774 3.580 1.00 95.44 93 ALA A CA 1
ATOM 723 C C . ALA A 1 93 ? 3.572 -3.847 4.345 1.00 95.44 93 ALA A C 1
ATOM 725 O O . ALA A 1 93 ? 3.996 -4.268 5.421 1.00 95.44 93 ALA A O 1
ATOM 726 N N . ALA A 1 94 ? 2.450 -4.302 3.777 1.00 96.94 94 ALA A N 1
ATOM 727 C CA . ALA A 1 94 ? 1.609 -5.339 4.366 1.00 96.94 94 ALA A CA 1
ATOM 728 C C . ALA A 1 94 ? 2.321 -6.696 4.441 1.00 96.94 94 ALA A C 1
ATOM 730 O O . ALA A 1 94 ? 2.184 -7.390 5.438 1.00 96.94 94 ALA A O 1
ATOM 731 N N . ALA A 1 95 ? 3.113 -7.055 3.430 1.00 95.06 95 ALA A N 1
ATOM 732 C CA . ALA A 1 95 ? 3.907 -8.280 3.425 1.00 95.06 95 ALA A CA 1
ATOM 733 C C . ALA A 1 95 ? 5.119 -8.211 4.370 1.00 95.06 95 ALA A C 1
ATOM 735 O O . ALA A 1 95 ? 5.492 -9.217 4.963 1.00 95.06 95 ALA A O 1
ATOM 736 N N . MET A 1 96 ? 5.740 -7.035 4.508 1.00 94.12 96 MET A N 1
ATOM 737 C CA . MET A 1 96 ? 6.902 -6.823 5.378 1.00 94.12 96 MET A CA 1
ATOM 738 C C . MET A 1 96 ? 6.528 -6.859 6.865 1.00 94.12 96 MET A C 1
ATOM 740 O O . MET A 1 96 ? 7.322 -7.335 7.671 1.00 94.12 96 MET A O 1
ATOM 744 N N . LYS A 1 97 ? 5.358 -6.317 7.230 1.00 95.69 97 LYS A N 1
ATOM 745 C CA . LYS A 1 97 ? 4.867 -6.253 8.616 1.00 95.69 97 LYS A CA 1
ATOM 746 C C . LYS A 1 97 ? 3.362 -6.548 8.703 1.00 95.69 97 LYS A C 1
ATOM 748 O O . LYS A 1 97 ? 2.573 -5.633 8.985 1.00 95.69 97 LYS A O 1
ATOM 753 N N . PRO A 1 98 ? 2.927 -7.790 8.427 1.00 96.00 98 PRO A N 1
ATOM 754 C CA . PRO A 1 98 ? 1.507 -8.148 8.397 1.00 96.00 98 PRO A CA 1
ATOM 755 C C . PRO A 1 98 ? 0.802 -7.908 9.735 1.00 96.00 98 PRO A C 1
ATOM 757 O O . PRO A 1 98 ? -0.368 -7.534 9.768 1.00 96.00 98 PRO A O 1
ATOM 760 N N . GLU A 1 99 ? 1.523 -8.032 10.847 1.00 94.62 99 GLU A N 1
ATOM 761 C CA . GLU A 1 99 ? 1.032 -7.804 12.202 1.00 94.62 99 GLU A CA 1
ATOM 762 C C . GLU A 1 99 ? 0.588 -6.358 12.467 1.00 94.62 99 GLU A C 1
ATOM 764 O O . GLU A 1 99 ? -0.124 -6.110 13.442 1.00 94.62 99 GLU A O 1
ATOM 769 N N . LEU A 1 100 ? 0.987 -5.392 11.627 1.00 94.50 100 LEU A N 1
ATOM 770 C CA . LEU A 1 100 ? 0.520 -4.004 11.708 1.00 94.50 100 LEU A CA 1
ATOM 771 C C . LEU A 1 100 ? -0.912 -3.819 11.206 1.00 94.50 100 LEU A C 1
ATOM 773 O O . LEU A 1 100 ? -1.552 -2.826 11.564 1.00 94.50 100 LEU A O 1
ATOM 777 N N . PHE A 1 101 ? -1.420 -4.746 10.393 1.00 96.06 101 PHE A N 1
ATOM 778 C CA . PHE A 1 101 ? -2.664 -4.566 9.661 1.00 96.06 101 PHE A CA 1
ATOM 779 C C . PHE A 1 101 ? -3.709 -5.608 10.065 1.00 96.06 101 PHE A C 1
ATOM 781 O O . PHE A 1 101 ? -3.644 -6.784 9.728 1.00 96.06 101 PHE A O 1
ATOM 788 N N . SER A 1 102 ? -4.755 -5.134 10.737 1.00 95.06 102 SER A N 1
ATOM 789 C CA . SER A 1 102 ? -5.945 -5.926 11.086 1.00 95.06 102 SER A CA 1
ATOM 790 C C . SER A 1 102 ? -6.812 -6.306 9.876 1.00 95.06 102 SER A C 1
ATOM 792 O O . SER A 1 102 ? -7.727 -7.113 10.007 1.00 95.06 102 SER A O 1
ATOM 794 N N . GLY A 1 103 ? -6.553 -5.712 8.707 1.00 96.38 103 GLY A N 1
ATOM 795 C CA . GLY A 1 103 ? -7.231 -6.011 7.449 1.00 96.38 103 GLY A CA 1
ATOM 796 C C . GLY A 1 103 ? -7.20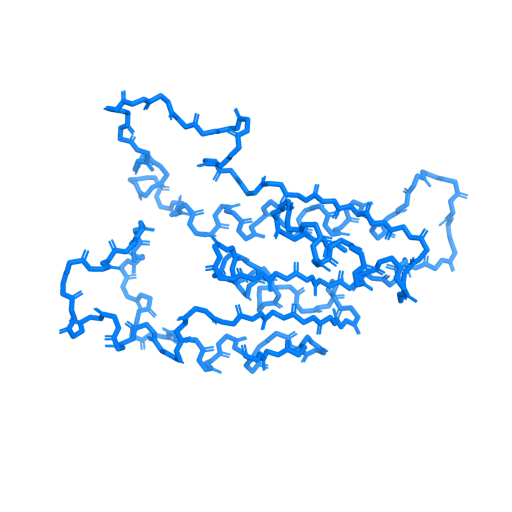4 -4.834 6.476 1.00 96.38 103 GLY A C 1
ATOM 797 O O . GLY A 1 103 ? -6.371 -3.932 6.589 1.00 96.38 103 GLY A O 1
ATOM 798 N N . GLY A 1 104 ? -8.145 -4.820 5.534 1.00 95.94 104 GLY A N 1
ATOM 799 C CA . GLY A 1 104 ? -8.284 -3.766 4.527 1.00 95.94 104 GLY A CA 1
ATOM 800 C C . GLY A 1 104 ? -8.305 -4.318 3.105 1.00 95.94 104 GLY A C 1
ATOM 801 O O . GLY A 1 104 ? -8.533 -5.512 2.923 1.00 95.94 104 GLY A O 1
ATOM 802 N N . GLU A 1 105 ? -8.109 -3.455 2.108 1.00 96.31 105 GLU A N 1
ATOM 803 C CA . GLU A 1 105 ? -8.146 -3.839 0.692 1.00 96.31 105 GLU A CA 1
ATOM 804 C C . GLU A 1 105 ? -7.051 -3.141 -0.118 1.00 96.31 105 GLU A C 1
ATOM 806 O O . GLU A 1 105 ? -7.008 -1.911 -0.190 1.00 96.31 105 GLU A O 1
ATOM 811 N N . ILE A 1 106 ? -6.209 -3.928 -0.780 1.00 96.19 106 ILE A N 1
ATOM 812 C CA . ILE A 1 106 ? -5.222 -3.450 -1.749 1.00 96.19 106 ILE A CA 1
ATOM 813 C C . ILE A 1 106 ? -5.667 -3.920 -3.129 1.00 96.19 106 ILE A C 1
ATOM 815 O O . ILE A 1 106 ? -5.780 -5.121 -3.359 1.00 96.19 106 ILE A O 1
ATOM 819 N N . ARG A 1 107 ? -5.917 -2.972 -4.035 1.00 94.38 107 ARG A N 1
ATOM 820 C CA . ARG A 1 107 ? -6.256 -3.271 -5.431 1.00 94.38 107 ARG A CA 1
ATOM 821 C C . ARG A 1 107 ? -5.004 -3.263 -6.279 1.00 94.38 107 ARG A C 1
ATOM 823 O O . ARG A 1 107 ? -4.403 -2.202 -6.448 1.00 94.38 107 ARG A O 1
ATOM 830 N N . LEU A 1 108 ? -4.629 -4.421 -6.797 1.00 89.94 108 LEU A N 1
ATOM 831 C CA . LEU A 1 108 ? -3.429 -4.599 -7.593 1.00 89.94 108 LEU A CA 1
ATOM 832 C C . LEU A 1 108 ? -3.541 -3.873 -8.937 1.00 89.94 108 LEU A C 1
ATOM 834 O O . LEU A 1 108 ? -4.609 -3.783 -9.543 1.00 89.94 108 LEU A O 1
ATOM 838 N N . GLY A 1 109 ? -2.411 -3.353 -9.414 1.00 84.56 109 GLY A N 1
ATOM 839 C CA . GLY A 1 109 ? -2.278 -2.872 -10.790 1.00 84.56 109 GLY A CA 1
ATOM 840 C C . GLY A 1 109 ? -1.933 -3.987 -11.780 1.00 84.56 109 GLY A C 1
ATOM 841 O O . GLY A 1 109 ? -2.220 -3.846 -12.964 1.00 84.56 109 GLY A O 1
ATOM 842 N N . VAL A 1 110 ? -1.339 -5.087 -11.302 1.00 85.31 110 VAL A N 1
ATOM 843 C CA . VAL A 1 110 ? -0.913 -6.246 -12.104 1.00 85.31 110 VAL A CA 1
ATOM 844 C C . VAL A 1 110 ? -1.050 -7.543 -11.309 1.00 85.31 110 VAL A C 1
ATOM 846 O O . VAL A 1 110 ? -0.960 -7.530 -10.083 1.00 85.31 110 VAL A O 1
ATOM 849 N N . ALA A 1 111 ? -1.216 -8.669 -12.004 1.00 86.12 111 ALA A N 1
ATOM 850 C CA . ALA A 1 111 ? -1.283 -9.992 -11.375 1.00 86.12 111 ALA A CA 1
ATOM 851 C C . ALA A 1 111 ? 0.098 -10.531 -10.953 1.00 86.12 111 ALA A C 1
ATOM 853 O O . ALA A 1 111 ? 0.211 -11.257 -9.966 1.00 86.12 111 ALA A O 1
ATOM 854 N N . SER A 1 112 ? 1.146 -10.172 -11.698 1.00 85.25 112 SER A N 1
ATOM 855 C CA . SER A 1 112 ? 2.535 -10.576 -11.475 1.00 85.25 112 SER A CA 1
ATOM 856 C C . SER A 1 112 ? 3.470 -9.515 -12.049 1.00 85.25 112 SER A C 1
ATOM 858 O O . SER A 1 112 ? 3.197 -8.931 -13.100 1.00 85.25 112 SER A O 1
ATOM 860 N N . TRP A 1 113 ? 4.606 -9.284 -11.396 1.00 81.19 113 TRP A N 1
ATOM 861 C CA . TRP A 1 113 ? 5.663 -8.458 -11.969 1.00 81.19 113 TRP A CA 1
ATOM 862 C C . TRP A 1 113 ? 6.360 -9.143 -13.150 1.00 81.19 113 TRP A C 1
ATOM 864 O O . TRP A 1 113 ? 6.871 -8.459 -14.033 1.00 81.19 113 TRP A O 1
ATOM 874 N N . LYS A 1 114 ? 6.333 -10.480 -13.235 1.00 78.25 114 LYS A N 1
ATOM 875 C CA . LYS A 1 114 ? 6.857 -11.206 -14.406 1.00 78.25 114 LYS A CA 1
ATOM 876 C C . LYS A 1 114 ? 6.068 -10.894 -15.675 1.00 78.25 114 LYS A C 1
ATOM 878 O O . LYS A 1 114 ? 6.625 -10.962 -16.766 1.00 78.25 114 LYS A O 1
ATOM 883 N N . ASP A 1 115 ? 4.797 -10.520 -15.546 1.00 76.12 115 ASP A N 1
ATOM 884 C CA . ASP A 1 115 ? 3.994 -10.090 -16.691 1.00 76.12 115 ASP A CA 1
ATOM 885 C C . ASP A 1 115 ? 4.391 -8.699 -17.197 1.00 76.12 115 ASP A C 1
ATOM 887 O O . ASP A 1 115 ? 4.282 -8.445 -18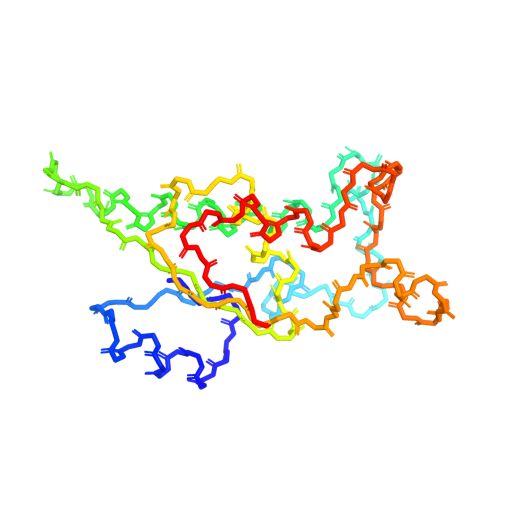.395 1.00 76.12 115 ASP A O 1
ATOM 891 N N . LEU A 1 116 ? 4.933 -7.834 -16.330 1.00 71.69 116 LEU A N 1
ATOM 892 C CA . LEU A 1 116 ? 5.483 -6.534 -16.732 1.00 71.69 116 LEU A CA 1
ATOM 893 C C . LEU A 1 116 ? 6.783 -6.682 -17.527 1.00 71.69 116 LEU A C 1
ATOM 895 O O . LEU A 1 116 ? 7.020 -5.931 -18.464 1.00 71.69 116 LEU A O 1
ATOM 899 N N . LEU A 1 117 ? 7.599 -7.698 -17.229 1.00 67.50 117 LEU A N 1
ATOM 900 C CA . LEU A 1 117 ? 8.835 -7.968 -17.977 1.00 67.50 117 LEU A CA 1
ATOM 901 C C . LEU A 1 117 ? 8.583 -8.352 -19.444 1.00 67.50 117 LEU A C 1
ATOM 903 O O . LEU A 1 117 ? 9.482 -8.234 -20.272 1.00 67.50 117 LEU A O 1
ATOM 907 N N . LYS A 1 118 ? 7.362 -8.781 -19.788 1.00 64.00 118 LYS A N 1
ATOM 908 C CA . LYS A 1 118 ? 6.962 -9.076 -21.174 1.00 64.00 118 LYS A CA 1
ATOM 909 C C . LYS A 1 118 ? 6.724 -7.804 -22.004 1.00 64.00 118 LYS A C 1
ATOM 911 O O . LYS A 1 118 ? 6.565 -7.911 -23.217 1.00 64.00 118 LYS A O 1
ATOM 916 N N . LYS A 1 119 ? 6.691 -6.623 -21.369 1.00 58.03 119 LYS A N 1
ATOM 917 C CA . LYS A 1 119 ? 6.520 -5.302 -21.994 1.00 58.03 119 LYS A CA 1
ATOM 918 C C . LYS A 1 119 ? 7.553 -4.319 -21.415 1.00 58.03 119 LYS A C 1
ATOM 920 O O . LYS A 1 119 ? 7.270 -3.640 -20.431 1.00 58.03 119 LYS A O 1
ATOM 925 N N . PRO A 1 120 ? 8.760 -4.229 -22.005 1.00 50.44 120 PRO A N 1
ATOM 926 C CA . PRO A 1 120 ? 9.899 -3.485 -21.444 1.00 50.44 120 PRO A CA 1
ATOM 927 C C . PRO A 1 120 ? 9.674 -1.977 -21.266 1.00 50.44 120 PRO A C 1
ATOM 929 O O . PRO A 1 120 ? 10.481 -1.298 -20.646 1.00 50.44 120 PRO A O 1
ATOM 932 N N . GLU A 1 121 ? 8.594 -1.446 -21.824 1.00 50.81 121 GLU A N 1
ATOM 933 C CA . GLU A 1 121 ? 8.221 -0.030 -21.789 1.00 50.81 121 GLU A CA 1
ATOM 934 C C . GLU A 1 121 ? 7.560 0.352 -20.446 1.00 50.81 121 GLU A C 1
ATOM 936 O O . GLU A 1 121 ? 7.512 1.528 -20.091 1.00 50.81 121 GLU A O 1
ATOM 941 N N . ASP A 1 122 ? 7.117 -0.649 -19.670 1.00 46.69 122 ASP A N 1
ATOM 942 C CA . ASP A 1 122 ? 6.323 -0.504 -18.441 1.00 46.69 122 ASP A CA 1
ATOM 943 C C . ASP A 1 122 ? 7.127 -0.740 -17.141 1.00 46.69 122 ASP A C 1
ATOM 945 O O . ASP A 1 122 ? 6.549 -0.839 -16.052 1.00 46.69 122 ASP A O 1
ATOM 949 N N . VAL A 1 123 ? 8.462 -0.854 -17.203 1.00 50.00 123 VAL A N 1
ATOM 950 C CA . VAL A 1 123 ? 9.278 -1.112 -15.999 1.00 50.00 123 VAL A CA 1
ATOM 951 C C . VAL A 1 123 ? 9.364 0.144 -15.123 1.00 50.00 123 VAL A C 1
ATOM 953 O O . VAL A 1 123 ? 10.185 1.038 -15.325 1.00 50.00 123 VAL A O 1
ATOM 956 N N . GLY A 1 124 ? 8.480 0.196 -14.125 1.00 49.22 124 GLY A N 1
ATOM 957 C CA . GLY A 1 124 ? 8.496 1.161 -13.028 1.00 49.22 124 GLY A CA 1
ATOM 958 C C . GLY A 1 124 ? 9.768 1.091 -12.164 1.00 49.22 124 GLY A C 1
ATOM 959 O O . GLY A 1 124 ? 10.602 0.195 -12.314 1.00 49.22 124 GLY A O 1
ATOM 960 N N . PRO A 1 125 ? 9.957 2.066 -11.257 1.00 46.47 125 PRO A N 1
ATOM 961 C CA . PRO A 1 125 ? 11.261 2.407 -10.709 1.00 46.47 125 PRO A CA 1
ATOM 962 C C . PRO A 1 125 ? 11.828 1.307 -9.805 1.00 46.47 125 PRO A C 1
ATOM 964 O O . PRO A 1 125 ? 11.393 1.121 -8.671 1.00 46.47 125 PRO A O 1
ATOM 967 N N . ALA A 1 126 ? 12.907 0.705 -10.309 1.00 52.00 126 ALA A N 1
ATOM 968 C CA . ALA A 1 126 ? 13.936 -0.028 -9.583 1.00 52.00 126 ALA A CA 1
ATOM 969 C C . ALA A 1 126 ? 13.523 -1.392 -9.001 1.00 52.00 126 ALA A C 1
ATOM 971 O O . ALA A 1 126 ? 13.387 -1.560 -7.786 1.00 52.00 126 ALA A O 1
ATOM 972 N N . ALA A 1 127 ? 13.473 -2.399 -9.881 1.00 59.03 127 ALA A N 1
ATOM 973 C CA . ALA A 1 127 ? 13.696 -3.788 -9.496 1.00 59.03 127 ALA A CA 1
ATOM 974 C C . ALA A 1 127 ? 15.027 -3.884 -8.728 1.00 59.03 127 ALA A C 1
ATOM 976 O O . ALA A 1 127 ? 16.097 -3.547 -9.245 1.00 59.03 127 ALA A O 1
ATOM 977 N N . GLY A 1 128 ? 14.968 -4.287 -7.459 1.00 60.41 128 GLY A N 1
ATOM 978 C CA . GLY A 1 128 ? 16.174 -4.689 -6.744 1.00 60.41 128 GLY A CA 1
ATOM 979 C C . GLY A 1 128 ? 16.786 -5.907 -7.449 1.00 60.41 128 GLY A C 1
ATOM 980 O O . GLY A 1 128 ? 16.026 -6.782 -7.880 1.00 60.41 128 GLY A O 1
ATOM 981 N N . PRO A 1 129 ? 18.120 -5.997 -7.589 1.00 62.28 129 PRO A N 1
ATOM 982 C CA . PRO A 1 129 ? 18.759 -7.205 -8.106 1.00 62.28 129 PRO A CA 1
ATOM 983 C C . PRO A 1 129 ? 18.262 -8.454 -7.359 1.00 62.28 129 PRO A C 1
ATOM 985 O O . PRO A 1 129 ? 18.161 -8.435 -6.133 1.00 62.28 129 PRO A O 1
ATOM 988 N N . GLY A 1 130 ? 17.901 -9.513 -8.089 1.00 66.25 130 GLY A N 1
ATOM 989 C CA . GLY A 1 130 ? 17.434 -10.784 -7.516 1.00 66.25 130 GLY A CA 1
ATOM 990 C C . GLY A 1 130 ? 16.011 -10.786 -6.934 1.00 66.25 130 GLY A C 1
ATOM 991 O O . GLY A 1 130 ? 15.531 -11.842 -6.528 1.00 66.25 130 GLY A O 1
ATOM 992 N N . VAL A 1 131 ? 15.284 -9.656 -6.919 1.00 70.81 131 VAL A N 1
ATOM 993 C CA . VAL A 1 131 ? 13.920 -9.613 -6.350 1.00 70.81 131 VAL A CA 1
ATOM 994 C C . VAL A 1 131 ? 12.981 -10.574 -7.078 1.00 70.81 131 VAL A C 1
ATOM 996 O O . VAL A 1 131 ? 12.301 -11.352 -6.422 1.00 70.81 131 VAL A O 1
ATOM 999 N N . PHE A 1 132 ? 12.979 -10.595 -8.414 1.00 67.25 132 PHE A N 1
ATOM 1000 C CA . PHE A 1 132 ? 12.089 -11.478 -9.189 1.00 67.25 132 PHE A CA 1
ATOM 1001 C C . PHE A 1 132 ? 12.444 -12.965 -9.115 1.00 67.25 132 PHE A C 1
ATOM 1003 O O . PHE A 1 132 ? 11.625 -13.815 -9.475 1.00 67.25 132 PHE A O 1
ATOM 1010 N N . GLU A 1 133 ? 13.651 -13.284 -8.657 1.00 68.94 133 GLU A N 1
ATOM 1011 C CA . GLU A 1 133 ? 14.084 -14.663 -8.433 1.00 68.94 133 GLU A CA 1
ATOM 1012 C C . GLU A 1 133 ? 13.483 -15.220 -7.136 1.00 68.94 133 GLU A C 1
ATOM 1014 O O . GLU A 1 133 ? 13.306 -16.428 -7.011 1.00 68.94 133 GLU A O 1
ATOM 1019 N N . GLN A 1 134 ? 13.116 -14.341 -6.196 1.00 72.69 134 GLN A N 1
ATOM 1020 C CA . GLN A 1 134 ? 12.694 -14.717 -4.844 1.00 72.69 134 GLN A CA 1
ATOM 1021 C C . GLN A 1 134 ? 11.258 -14.289 -4.506 1.00 72.69 134 GLN A C 1
ATOM 1023 O O . GLN A 1 134 ? 10.617 -14.901 -3.654 1.00 72.69 134 GLN A O 1
ATOM 1028 N N . LEU A 1 135 ? 10.733 -13.247 -5.156 1.00 79.81 135 LEU A N 1
ATOM 1029 C CA . LEU A 1 135 ? 9.475 -12.592 -4.807 1.00 79.81 135 LEU A CA 1
ATOM 1030 C C . LEU A 1 135 ? 8.698 -12.109 -6.035 1.00 79.81 135 LEU A C 1
ATOM 1032 O O . LEU A 1 135 ? 9.241 -11.606 -7.015 1.00 79.81 135 LEU A O 1
ATOM 1036 N N . ASP A 1 136 ? 7.378 -12.239 -5.939 1.00 86.94 136 ASP A N 1
ATOM 1037 C CA . ASP A 1 136 ? 6.416 -11.758 -6.930 1.00 86.94 136 ASP A CA 1
ATOM 1038 C C . ASP A 1 136 ? 5.109 -11.367 -6.223 1.00 86.94 136 ASP A C 1
ATOM 1040 O O . ASP A 1 136 ? 4.899 -11.714 -5.055 1.00 86.94 136 ASP A O 1
ATOM 1044 N N . VAL A 1 137 ? 4.205 -10.694 -6.929 1.00 89.31 137 VAL A N 1
ATOM 1045 C CA . VAL A 1 137 ? 2.917 -10.214 -6.409 1.00 89.31 137 VAL A CA 1
ATOM 1046 C C . VAL A 1 137 ? 2.103 -11.322 -5.722 1.00 89.31 137 VAL A C 1
ATOM 1048 O O . VAL A 1 137 ? 1.634 -11.086 -4.603 1.00 89.31 137 VAL A O 1
ATOM 1051 N N . PRO A 1 138 ? 1.986 -12.557 -6.259 1.00 91.38 138 PRO A N 1
ATOM 1052 C CA . PRO A 1 138 ? 1.271 -13.628 -5.560 1.00 91.38 138 PRO A CA 1
ATOM 1053 C C . PRO A 1 138 ? 1.936 -14.060 -4.246 1.00 91.38 138 PRO A C 1
ATOM 1055 O O . PRO A 1 138 ? 1.240 -14.429 -3.301 1.00 91.38 138 PRO A O 1
ATOM 1058 N N . HIS A 1 139 ? 3.271 -14.014 -4.163 1.00 91.62 139 HIS A N 1
ATOM 1059 C CA . HIS A 1 139 ? 4.009 -14.335 -2.936 1.00 91.62 139 HIS A CA 1
ATOM 1060 C C . HIS A 1 139 ? 3.731 -13.285 -1.862 1.00 91.62 139 HIS A C 1
ATOM 1062 O O . HIS A 1 139 ? 3.316 -13.627 -0.757 1.00 91.62 139 HIS A O 1
ATOM 1068 N N . LEU A 1 140 ? 3.860 -12.008 -2.227 1.00 91.88 140 LEU A N 1
ATOM 1069 C CA . LEU A 1 140 ? 3.566 -10.888 -1.337 1.00 91.88 140 LEU A CA 1
ATOM 1070 C C . LEU A 1 140 ? 2.114 -10.896 -0.855 1.00 91.88 140 LEU A C 1
ATOM 1072 O O . LEU A 1 140 ? 1.847 -10.626 0.311 1.00 91.88 140 LEU A O 1
ATOM 1076 N N . SER A 1 141 ? 1.179 -11.267 -1.731 1.00 93.56 141 SER A N 1
ATOM 1077 C CA . SER A 1 141 ? -0.243 -11.359 -1.389 1.00 93.56 141 SER A CA 1
ATOM 1078 C C . SER A 1 141 ? -0.509 -12.393 -0.296 1.00 93.56 141 SER A C 1
ATOM 1080 O O . SER A 1 141 ? -1.316 -12.144 0.593 1.00 93.56 141 SER A O 1
ATOM 1082 N N . ARG A 1 142 ? 0.208 -13.527 -0.309 1.00 94.69 142 ARG A N 1
ATOM 1083 C CA . ARG A 1 142 ? 0.129 -14.533 0.765 1.00 94.69 142 ARG A CA 1
ATOM 1084 C C . ARG A 1 142 ? 0.756 -14.045 2.070 1.00 94.69 142 ARG A C 1
ATOM 1086 O O . ARG A 1 142 ? 0.294 -14.414 3.142 1.00 94.69 142 ARG A O 1
ATOM 1093 N N . MET A 1 143 ? 1.792 -13.217 1.980 1.00 95.31 143 MET A N 1
ATOM 1094 C CA . MET A 1 143 ? 2.481 -12.652 3.144 1.00 95.31 143 MET A CA 1
ATOM 1095 C C . MET A 1 143 ? 1.710 -11.499 3.798 1.00 95.31 143 MET A C 1
ATOM 1097 O O . MET A 1 143 ? 1.934 -11.220 4.968 1.00 95.31 143 MET A O 1
ATOM 1101 N N . ALA A 1 144 ? 0.786 -10.849 3.082 1.00 94.75 144 ALA A N 1
ATOM 1102 C CA . ALA A 1 144 ? 0.028 -9.688 3.560 1.00 94.75 144 ALA A CA 1
ATOM 1103 C C . ALA A 1 144 ? -0.994 -9.991 4.683 1.00 94.75 144 ALA A C 1
ATOM 1105 O O . ALA A 1 144 ? -1.702 -9.090 5.144 1.00 94.75 144 ALA A O 1
ATOM 1106 N N . GLY A 1 145 ? -1.083 -11.246 5.137 1.00 94.06 145 GLY A N 1
ATOM 1107 C CA . GLY A 1 145 ? -1.896 -11.657 6.278 1.00 94.06 145 GLY A CA 1
ATOM 1108 C C . GLY A 1 145 ? -3.389 -11.412 6.061 1.00 94.06 145 GLY A C 1
ATOM 1109 O O . GLY A 1 145 ? -3.988 -11.929 5.123 1.00 94.06 145 GLY A O 1
ATOM 1110 N N . ASN A 1 146 ? -3.999 -10.614 6.940 1.00 95.06 146 ASN A N 1
ATOM 1111 C CA . ASN A 1 146 ? -5.445 -10.356 6.939 1.00 95.06 146 ASN A CA 1
ATOM 1112 C C . ASN A 1 146 ? -5.896 -9.321 5.892 1.00 95.06 146 ASN A C 1
ATOM 1114 O O . ASN A 1 146 ? -7.080 -8.978 5.818 1.00 95.06 146 ASN A O 1
ATOM 1118 N N . VAL A 1 147 ? -4.970 -8.757 5.116 1.00 96.88 147 VAL A N 1
ATOM 1119 C CA . VAL A 1 147 ? -5.287 -7.748 4.103 1.00 96.8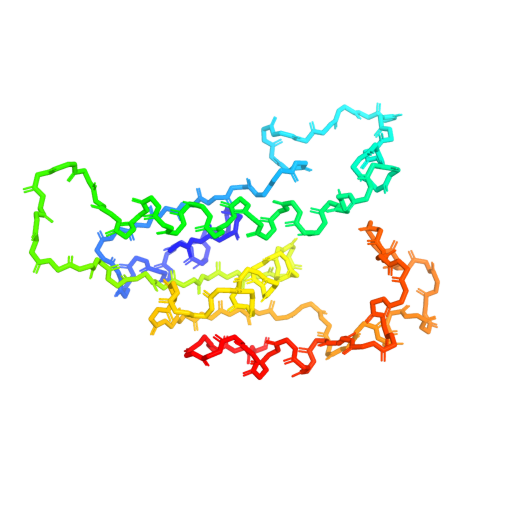8 147 VAL A CA 1
ATOM 1120 C C . VAL A 1 147 ? -5.845 -8.424 2.856 1.00 96.88 147 VAL A C 1
ATOM 1122 O O . VAL A 1 147 ? -5.214 -9.299 2.269 1.00 96.88 147 VAL A O 1
ATOM 1125 N N . ARG A 1 148 ? -7.025 -7.986 2.404 1.00 96.31 148 ARG A N 1
ATOM 1126 C CA . ARG A 1 148 ? -7.613 -8.479 1.161 1.00 96.31 148 ARG A CA 1
ATOM 1127 C C . ARG A 1 148 ? -6.851 -7.898 -0.027 1.00 96.31 148 ARG A C 1
ATOM 1129 O O . ARG A 1 148 ? -6.839 -6.684 -0.219 1.00 96.31 148 ARG A O 1
ATOM 1136 N N . VAL A 1 149 ? -6.275 -8.762 -0.849 1.00 94.62 149 VAL A N 1
ATOM 1137 C CA . VAL A 1 149 ? -5.642 -8.372 -2.111 1.00 94.62 149 VAL A CA 1
ATOM 1138 C C . VAL A 1 149 ? -6.590 -8.712 -3.259 1.00 94.62 149 VAL A C 1
ATOM 1140 O O . VAL A 1 149 ? -7.101 -9.832 -3.314 1.00 94.62 149 VAL A O 1
ATOM 1143 N N . VAL A 1 150 ? -6.899 -7.724 -4.106 1.00 90.19 150 VAL A N 1
ATOM 1144 C CA . VAL A 1 150 ? -7.917 -7.803 -5.174 1.00 90.19 150 VAL A CA 1
ATOM 1145 C C . VAL A 1 150 ? -7.344 -7.349 -6.502 1.00 90.19 150 VAL A C 1
ATOM 1147 O O . VAL A 1 150 ? -6.629 -6.324 -6.500 1.00 90.19 150 VAL A O 1
#

Radius of gyration: 15.75 Å; chains: 1; bounding box: 40×33×50 Å